Protein AF-R9HC69-F1 (afdb_monomer_lite)

Structure (mmCIF, N/CA/C/O backbone):
data_AF-R9HC69-F1
#
_entry.id   AF-R9HC69-F1
#
loop_
_atom_site.group_PDB
_atom_site.id
_atom_site.type_symbol
_atom_site.label_atom_id
_atom_site.label_alt_id
_atom_site.label_comp_id
_atom_site.label_asym_id
_atom_site.label_entity_id
_atom_site.label_seq_id
_atom_site.pdbx_PDB_ins_code
_atom_site.Cartn_x
_atom_site.Cartn_y
_atom_site.Cartn_z
_atom_site.occupancy
_atom_site.B_iso_or_equiv
_atom_site.auth_seq_id
_atom_site.auth_comp_id
_atom_site.auth_asym_id
_atom_site.auth_atom_id
_atom_site.pdbx_PDB_model_num
ATOM 1 N N . MET A 1 1 ? -24.354 1.101 -9.549 1.00 36.59 1 MET A N 1
ATOM 2 C CA . MET A 1 1 ? -24.627 -0.318 -9.245 1.00 36.59 1 MET A CA 1
ATOM 3 C C . MET A 1 1 ? -23.827 -1.140 -10.240 1.00 36.59 1 MET A C 1
ATOM 5 O O . MET A 1 1 ? -23.987 -0.895 -11.427 1.00 36.59 1 MET A O 1
ATOM 9 N N . ALA A 1 2 ? -22.913 -1.999 -9.790 1.00 37.66 2 ALA A N 1
ATOM 10 C CA . ALA A 1 2 ? -22.089 -2.829 -10.667 1.00 37.66 2 ALA A CA 1
ATOM 11 C C . ALA A 1 2 ? -22.336 -4.298 -10.316 1.00 37.66 2 ALA A C 1
ATOM 13 O O . ALA A 1 2 ? -21.960 -4.750 -9.240 1.00 37.66 2 ALA A O 1
ATOM 14 N N . HIS A 1 3 ? -23.000 -5.018 -11.216 1.00 46.62 3 HIS A N 1
ATOM 15 C CA . HIS A 1 3 ? -23.034 -6.476 -11.223 1.00 46.62 3 HIS A CA 1
ATOM 16 C C . HIS A 1 3 ? -22.276 -6.944 -12.464 1.00 46.62 3 HIS A C 1
ATOM 18 O O . HIS A 1 3 ? -22.614 -6.524 -13.568 1.00 46.62 3 HIS A O 1
ATOM 24 N N . GLY A 1 4 ? -21.266 -7.802 -12.276 1.00 40.56 4 GLY A N 1
ATOM 25 C CA . GLY A 1 4 ? -20.605 -8.507 -13.378 1.00 40.56 4 GLY A CA 1
ATOM 26 C C . GLY A 1 4 ? -19.133 -8.867 -13.154 1.00 40.56 4 GLY A C 1
ATOM 27 O O . GLY A 1 4 ? -18.281 -8.360 -13.865 1.00 40.56 4 GLY A O 1
ATOM 28 N N . ALA A 1 5 ? -18.841 -9.735 -12.179 1.00 53.75 5 ALA A N 1
ATOM 29 C CA . ALA A 1 5 ? -17.724 -10.700 -12.190 1.00 53.75 5 ALA A CA 1
ATOM 30 C C . ALA A 1 5 ? -16.292 -10.230 -12.547 1.00 53.75 5 ALA A C 1
ATOM 32 O O . ALA A 1 5 ? -15.497 -11.017 -13.056 1.00 53.75 5 ALA A O 1
ATOM 33 N N . SER A 1 6 ? -15.915 -8.991 -12.240 1.00 58.25 6 SER A N 1
ATOM 34 C CA . SER A 1 6 ? -14.526 -8.547 -12.361 1.00 58.25 6 SER A CA 1
ATOM 35 C C . SER A 1 6 ? -14.130 -7.744 -11.120 1.00 58.25 6 SER A C 1
ATOM 37 O O . SER A 1 6 ? -14.567 -6.608 -10.955 1.00 58.25 6 SER A O 1
ATOM 39 N N . ASN A 1 7 ? -13.299 -8.318 -10.244 1.00 68.06 7 ASN A N 1
ATOM 40 C CA . ASN A 1 7 ? -12.788 -7.668 -9.023 1.00 68.06 7 ASN A CA 1
ATOM 41 C C . ASN A 1 7 ? -11.672 -6.649 -9.327 1.00 68.06 7 ASN A C 1
ATOM 43 O O . ASN A 1 7 ? -10.734 -6.484 -8.549 1.00 68.06 7 ASN A O 1
ATOM 47 N N . TYR A 1 8 ? -11.734 -5.991 -10.483 1.00 75.50 8 TYR A N 1
ATOM 48 C CA . TYR A 1 8 ? -10.743 -5.012 -10.901 1.00 75.50 8 TYR A CA 1
ATOM 49 C C . TYR A 1 8 ? -11.318 -3.621 -10.697 1.00 75.50 8 TYR A C 1
ATOM 51 O O . TYR A 1 8 ? -12.251 -3.201 -11.379 1.00 75.50 8 TYR A O 1
ATOM 59 N N . TYR A 1 9 ? -10.740 -2.902 -9.745 1.00 77.50 9 TYR A N 1
ATOM 60 C CA . TYR A 1 9 ? -11.099 -1.523 -9.470 1.00 77.50 9 TYR A CA 1
ATOM 61 C C . TYR A 1 9 ? -10.066 -0.608 -10.110 1.00 77.50 9 TYR A C 1
ATOM 63 O O . TYR A 1 9 ? -8.889 -0.623 -9.749 1.00 77.50 9 TYR A O 1
ATOM 71 N N . PHE A 1 10 ? -10.510 0.215 -11.056 1.00 79.75 10 PHE A N 1
ATOM 72 C CA . PHE A 1 10 ? -9.702 1.325 -11.536 1.00 79.75 10 PHE A CA 1
ATOM 73 C C . PHE A 1 10 ? -9.909 2.529 -10.617 1.00 79.75 10 PHE A C 1
ATOM 75 O O . PHE A 1 10 ? -11.013 3.065 -10.522 1.00 79.75 10 PHE A O 1
ATOM 82 N N . LEU A 1 11 ? -8.844 2.964 -9.943 1.00 76.44 11 LEU A N 1
ATOM 83 C CA . LEU A 1 11 ? -8.880 4.114 -9.045 1.00 76.44 11 LEU A CA 1
ATOM 84 C C . LEU A 1 11 ? -8.138 5.297 -9.671 1.00 76.44 11 LEU A C 1
ATOM 86 O O . LEU A 1 11 ? -6.910 5.304 -9.776 1.00 76.44 11 LEU A O 1
ATOM 90 N N . SER A 1 12 ? -8.874 6.346 -10.034 1.00 76.81 12 SER A N 1
ATOM 91 C CA . SER A 1 12 ? -8.257 7.622 -10.392 1.00 76.81 12 SER A CA 1
ATOM 92 C C . SER A 1 12 ? -7.735 8.321 -9.134 1.00 76.81 12 SER A C 1
ATOM 94 O O . SER A 1 12 ? -8.488 8.558 -8.189 1.00 76.81 12 SER A O 1
ATOM 96 N N . ARG A 1 13 ? -6.449 8.688 -9.129 1.00 76.88 13 ARG A N 1
ATOM 97 C CA . ARG A 1 13 ? -5.790 9.365 -8.001 1.00 76.88 13 ARG A CA 1
ATOM 98 C C . ARG A 1 13 ? -6.535 10.655 -7.589 1.00 76.88 13 ARG A C 1
ATOM 100 O O . ARG A 1 13 ? -6.686 11.538 -8.440 1.00 76.88 13 ARG A O 1
ATOM 107 N N . PRO A 1 14 ? -6.871 10.851 -6.299 1.00 78.25 14 PRO A N 1
ATOM 108 C CA . PRO A 1 14 ? -7.461 12.101 -5.820 1.00 78.25 14 PRO A CA 1
ATOM 109 C C . PRO A 1 14 ? -6.531 13.309 -6.037 1.00 78.25 14 PRO A C 1
ATOM 111 O O . PRO A 1 14 ? -5.306 13.221 -5.911 1.00 78.25 14 PRO A O 1
ATOM 114 N N . ARG A 1 15 ? -7.094 14.472 -6.387 1.00 78.25 15 ARG A N 1
ATOM 115 C CA . ARG A 1 15 ? -6.308 15.686 -6.670 1.00 78.25 15 ARG A CA 1
ATOM 116 C C . ARG A 1 15 ? -5.514 16.108 -5.423 1.00 78.25 15 ARG A C 1
ATOM 118 O O . ARG A 1 15 ? -6.061 16.148 -4.332 1.00 78.25 15 ARG A O 1
ATOM 125 N N . ARG A 1 16 ? -4.224 16.435 -5.599 1.00 80.94 16 ARG A N 1
ATOM 126 C CA . ARG A 1 16 ? -3.249 16.788 -4.533 1.00 80.94 16 ARG A CA 1
ATOM 127 C C . ARG A 1 16 ? -2.920 15.672 -3.533 1.00 80.94 16 ARG A C 1
ATOM 129 O O . ARG A 1 16 ? -2.039 15.861 -2.705 1.00 80.94 16 ARG A O 1
ATOM 136 N N . PHE A 1 17 ? -3.530 14.501 -3.662 1.00 78.44 17 PHE A N 1
ATOM 137 C CA . PHE A 1 17 ? -3.130 13.316 -2.921 1.00 78.44 17 PHE A CA 1
ATOM 138 C C . PHE A 1 17 ? -1.969 12.665 -3.685 1.00 78.44 17 PHE A C 1
ATOM 140 O O . PHE A 1 17 ? -2.135 12.222 -4.823 1.00 78.44 17 PHE A O 1
ATOM 147 N N . GLY A 1 18 ? -0.752 12.741 -3.138 1.00 84.12 18 GLY A N 1
ATOM 148 C CA . GLY A 1 18 ? 0.470 12.302 -3.822 1.00 84.12 18 GLY A CA 1
ATOM 149 C C . GLY A 1 18 ? 0.378 10.854 -4.320 1.00 84.12 18 GLY A C 1
ATOM 150 O O . GLY A 1 18 ? -0.229 10.011 -3.666 1.00 84.12 18 GLY A O 1
ATOM 151 N N . LYS A 1 19 ? 0.990 10.547 -5.479 1.00 84.44 19 LYS A N 1
ATOM 152 C CA . LYS A 1 19 ? 0.958 9.185 -6.059 1.00 84.44 19 LYS A CA 1
ATOM 153 C C . LYS A 1 19 ? 1.546 8.167 -5.081 1.00 84.44 19 LYS A C 1
ATOM 155 O O . LYS A 1 19 ? 0.903 7.167 -4.789 1.00 84.44 19 LYS A O 1
ATOM 160 N N . SER A 1 20 ? 2.741 8.450 -4.570 1.00 85.44 20 SER A N 1
ATOM 161 C CA . SER A 1 20 ? 3.448 7.547 -3.664 1.00 85.44 20 SER A CA 1
ATOM 162 C C . SER A 1 20 ? 2.687 7.351 -2.357 1.00 85.44 20 SER A C 1
ATOM 164 O O . SER A 1 20 ? 2.562 6.219 -1.913 1.00 85.44 20 SER A O 1
ATOM 166 N N . LEU A 1 21 ? 2.104 8.426 -1.806 1.00 89.38 21 LEU A N 1
ATOM 167 C CA . LEU A 1 21 ? 1.305 8.349 -0.583 1.00 89.38 21 LEU A CA 1
ATOM 168 C C . LEU A 1 21 ? 0.084 7.445 -0.771 1.00 89.38 21 LEU A C 1
ATOM 170 O O . LEU A 1 21 ? -0.154 6.581 0.057 1.00 89.38 21 LEU A O 1
ATOM 174 N N . LEU A 1 22 ? -0.652 7.588 -1.878 1.00 89.31 22 LEU A N 1
ATOM 175 C CA . LEU A 1 22 ? -1.801 6.723 -2.157 1.00 89.31 22 LEU A CA 1
ATOM 176 C C . LEU A 1 22 ? -1.404 5.243 -2.197 1.00 89.31 22 LEU A C 1
ATOM 178 O O . LEU A 1 22 ? -2.037 4.419 -1.542 1.00 89.31 22 LEU A O 1
ATOM 182 N N . VAL A 1 23 ? -0.348 4.915 -2.946 1.00 88.44 23 VAL A N 1
ATOM 183 C CA . VAL A 1 23 ? 0.128 3.532 -3.086 1.00 88.44 23 VAL A CA 1
ATOM 184 C C . VAL A 1 23 ? 0.603 2.985 -1.738 1.00 88.44 23 VAL A C 1
ATOM 186 O O . VAL A 1 23 ? 0.220 1.880 -1.361 1.00 88.44 23 VAL A O 1
ATOM 189 N N . SER A 1 24 ? 1.362 3.767 -0.963 1.00 90.62 24 SER A N 1
ATOM 190 C CA . SER A 1 24 ? 1.833 3.345 0.361 1.00 90.62 24 SER A CA 1
ATOM 191 C C . SER A 1 24 ? 0.700 3.207 1.379 1.00 90.62 24 SER A C 1
ATOM 193 O O . SER A 1 24 ? 0.756 2.334 2.247 1.00 90.62 24 SER A O 1
ATOM 195 N N . THR A 1 25 ? -0.333 4.048 1.283 1.00 91.88 25 THR A N 1
ATOM 196 C CA . THR A 1 25 ? -1.544 3.944 2.103 1.00 91.88 25 THR A CA 1
ATOM 197 C C . THR A 1 25 ? -2.291 2.653 1.786 1.00 91.88 25 THR A C 1
ATOM 199 O O . THR A 1 25 ? -2.590 1.905 2.711 1.00 91.88 25 THR A O 1
ATOM 202 N N . LEU A 1 26 ? -2.523 2.338 0.506 1.00 91.50 26 LEU A N 1
ATOM 203 C CA . LEU A 1 26 ? -3.174 1.085 0.104 1.00 91.50 26 LEU A CA 1
ATOM 204 C C . LEU A 1 26 ? -2.369 -0.137 0.549 1.00 91.50 26 LEU A C 1
ATOM 206 O O . LEU A 1 26 ? -2.925 -1.049 1.151 1.00 91.50 26 LEU A O 1
ATOM 210 N N . HIS A 1 27 ? -1.052 -0.124 0.332 1.00 92.12 27 HIS A N 1
ATOM 211 C CA . HIS A 1 27 ? -0.174 -1.185 0.817 1.00 92.12 27 HIS A CA 1
ATOM 212 C C . HIS A 1 27 ? -0.299 -1.371 2.335 1.00 92.12 27 HIS A C 1
ATOM 214 O O . HIS A 1 27 ? -0.412 -2.491 2.817 1.00 92.12 27 HIS A O 1
ATOM 220 N N . SER A 1 28 ? -0.299 -0.279 3.104 1.00 93.06 28 SER A N 1
ATOM 221 C CA . SER A 1 28 ? -0.407 -0.344 4.566 1.00 93.06 28 SER A CA 1
ATOM 222 C C . SER A 1 28 ? -1.768 -0.847 5.039 1.00 93.06 28 SER A C 1
ATOM 224 O O . SER A 1 28 ? -1.830 -1.562 6.034 1.00 93.06 28 SER A O 1
ATOM 226 N N . TYR A 1 29 ? -2.835 -0.491 4.323 1.00 93.19 29 TYR A N 1
ATOM 227 C CA . TYR A 1 29 ? -4.186 -0.965 4.597 1.00 93.19 29 TYR A CA 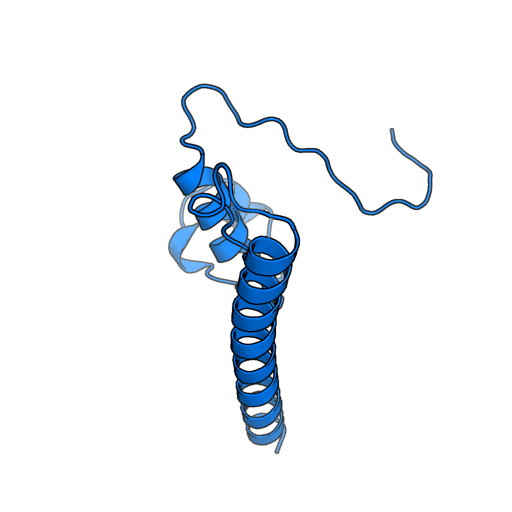1
ATOM 228 C C . TYR A 1 29 ? -4.295 -2.478 4.382 1.00 93.19 29 TYR A C 1
ATOM 230 O O . TYR A 1 29 ? -4.631 -3.197 5.316 1.00 93.19 29 TYR A O 1
ATOM 238 N N . PHE A 1 30 ? -3.907 -2.979 3.205 1.00 91.44 30 PHE A N 1
ATOM 239 C CA . PHE A 1 30 ? -3.957 -4.415 2.911 1.00 91.44 30 PHE A CA 1
ATOM 240 C C . PHE A 1 30 ? -2.959 -5.237 3.734 1.00 91.44 30 PHE A C 1
ATOM 242 O O . PHE A 1 30 ? -3.207 -6.403 4.007 1.00 91.44 30 PHE A O 1
ATOM 249 N N . ALA A 1 31 ? -1.856 -4.637 4.184 1.00 90.56 31 ALA A N 1
ATOM 250 C CA . ALA A 1 31 ? -0.928 -5.268 5.119 1.00 90.56 31 ALA A CA 1
ATOM 251 C C . ALA A 1 31 ? -1.411 -5.241 6.587 1.00 90.56 31 ALA A C 1
ATOM 253 O O . ALA A 1 31 ? -0.609 -5.527 7.473 1.00 90.56 31 ALA A O 1
ATOM 254 N N . GLY A 1 32 ? -2.659 -4.837 6.863 1.00 90.44 32 GLY A N 1
ATOM 255 C CA . GLY A 1 32 ? -3.265 -4.869 8.200 1.00 90.44 32 GLY A CA 1
ATOM 256 C C . GLY A 1 32 ? -2.678 -3.876 9.208 1.00 90.44 32 GLY A C 1
ATOM 257 O O . GLY A 1 32 ? -2.840 -4.046 10.414 1.00 90.44 32 GLY A O 1
ATOM 258 N N . LYS A 1 33 ? -1.990 -2.811 8.764 1.00 91.19 33 LYS A N 1
ATOM 259 C CA . LYS A 1 33 ? -1.317 -1.846 9.659 1.00 91.19 33 LYS A CA 1
ATOM 260 C C . LYS A 1 33 ? -2.294 -0.858 10.312 1.00 91.19 33 LYS A C 1
ATOM 262 O O . LYS A 1 33 ? -2.176 0.353 10.115 1.00 91.19 33 LYS A O 1
ATOM 267 N N . LYS A 1 34 ? -3.237 -1.366 11.109 1.00 91.69 34 LYS A N 1
ATOM 268 C CA . LYS A 1 34 ? -4.319 -0.612 11.768 1.00 91.69 34 LYS A CA 1
ATOM 269 C C . LYS A 1 34 ? -3.853 0.656 12.485 1.00 91.69 34 LYS A C 1
ATOM 271 O O . LYS A 1 34 ? -4.496 1.694 12.368 1.00 91.69 34 LYS A O 1
ATOM 276 N N . GLU A 1 35 ? -2.718 0.599 13.179 1.00 93.06 35 GLU A N 1
ATOM 277 C CA . GLU A 1 35 ? -2.191 1.727 13.963 1.00 93.06 35 GLU A CA 1
ATOM 278 C C . GLU A 1 35 ? -1.946 2.995 13.129 1.00 93.06 35 GLU A C 1
ATOM 280 O O . GLU A 1 35 ? -2.081 4.107 13.636 1.00 93.06 35 GLU A O 1
ATOM 285 N N . LEU A 1 36 ? -1.653 2.854 11.829 1.00 93.31 36 LEU A N 1
ATOM 286 C CA . LEU A 1 36 ? -1.463 3.993 10.919 1.00 93.31 36 LEU A CA 1
ATOM 287 C C . LEU A 1 36 ? -2.772 4.716 10.578 1.00 93.31 36 LEU A C 1
ATOM 289 O O . LEU A 1 36 ? -2.743 5.826 10.048 1.00 93.31 36 LEU A O 1
ATOM 293 N N . PHE A 1 37 ? -3.911 4.088 10.864 1.00 93.88 37 PHE A N 1
ATOM 294 C CA . PHE A 1 37 ? -5.239 4.569 10.509 1.00 93.88 37 PHE A CA 1
ATOM 295 C C . PHE A 1 37 ? -6.059 5.045 11.712 1.00 93.88 37 PHE A C 1
ATOM 297 O O . PHE A 1 37 ? -7.211 5.446 11.543 1.00 93.88 37 PHE A O 1
ATOM 304 N N . LYS A 1 38 ? -5.466 5.065 12.908 1.00 93.25 38 LYS A N 1
ATOM 305 C CA . LYS A 1 38 ? -6.116 5.561 14.122 1.00 93.25 38 LYS A CA 1
ATOM 306 C C . LYS A 1 38 ? -6.561 7.019 13.961 1.00 93.25 38 LYS A C 1
ATOM 308 O O . LYS A 1 38 ? -5.784 7.877 13.548 1.00 93.25 38 LYS A O 1
ATOM 313 N N . GLY A 1 39 ? -7.814 7.304 14.297 1.00 92.75 39 GLY A N 1
ATOM 314 C CA . GLY A 1 39 ? -8.435 8.621 14.164 1.00 92.75 39 GLY A CA 1
ATOM 315 C C . GLY A 1 39 ? -8.947 8.956 12.758 1.00 92.75 39 GLY A C 1
ATOM 316 O O . GLY A 1 39 ? -9.569 10.006 12.585 1.00 92.75 39 GLY A O 1
ATOM 317 N N . PHE A 1 40 ? -8.743 8.091 11.759 1.00 91.75 40 PHE A N 1
ATOM 318 C CA . PHE A 1 40 ? -9.292 8.277 10.413 1.00 91.75 40 PHE A CA 1
ATOM 319 C C . PHE A 1 40 ? -10.650 7.588 10.249 1.00 91.75 40 PHE A C 1
ATOM 321 O O . PHE A 1 40 ? -11.004 6.666 10.978 1.00 91.75 40 PHE A O 1
ATOM 328 N N . ALA A 1 41 ? -11.419 8.006 9.239 1.00 90.62 41 ALA A N 1
ATOM 329 C CA . ALA A 1 41 ? -12.738 7.433 8.960 1.00 90.62 41 ALA A CA 1
ATOM 330 C C . ALA A 1 41 ? -12.699 5.908 8.737 1.00 90.62 41 ALA A C 1
ATOM 332 O O . ALA A 1 41 ? -13.618 5.209 9.157 1.00 90.62 41 ALA A O 1
ATOM 333 N N . ILE A 1 42 ? -11.619 5.399 8.135 1.00 89.81 42 ILE A N 1
ATOM 334 C CA . ILE A 1 42 ? -11.447 3.972 7.846 1.00 89.81 42 ILE A CA 1
ATOM 335 C C . ILE A 1 42 ? -11.358 3.115 9.113 1.00 89.81 42 ILE A C 1
ATOM 337 O O . ILE A 1 42 ? -11.810 1.980 9.090 1.00 89.81 42 ILE A O 1
ATOM 341 N N . GLU A 1 43 ? -10.884 3.663 10.238 1.00 91.31 43 GLU A N 1
ATOM 342 C CA . GLU A 1 43 ? -10.862 2.955 11.528 1.00 91.31 43 GLU A CA 1
ATOM 343 C C . GLU A 1 43 ? -12.257 2.502 11.961 1.00 91.31 43 GLU A C 1
ATOM 345 O O . GLU A 1 43 ? -12.411 1.445 12.562 1.00 91.31 43 GLU A O 1
ATOM 350 N N . LYS A 1 44 ? -13.281 3.300 11.643 1.00 89.50 44 LYS A N 1
ATOM 351 C CA . LYS A 1 44 ? -14.675 3.007 11.991 1.00 89.50 44 LYS A CA 1
ATOM 352 C C . LYS A 1 44 ? -15.369 2.109 10.969 1.00 89.50 44 LYS A C 1
ATOM 354 O O . LYS A 1 44 ? -16.434 1.584 11.272 1.00 89.50 44 LYS A O 1
ATOM 359 N N . GLN A 1 45 ? -14.822 2.005 9.758 1.00 89.56 45 GLN A N 1
ATOM 360 C CA . GLN A 1 45 ? -15.415 1.240 8.659 1.00 89.56 45 GLN A CA 1
ATOM 361 C C . GLN A 1 45 ? -14.807 -0.157 8.523 1.00 89.56 45 GLN A C 1
ATOM 363 O O . GLN A 1 45 ? -15.523 -1.085 8.168 1.00 89.56 45 GLN A O 1
ATOM 368 N N . GLU A 1 46 ? -13.513 -0.302 8.804 1.00 89.25 46 GLU A N 1
ATOM 369 C CA . GLU A 1 46 ? -12.792 -1.569 8.733 1.00 89.25 46 GLU A CA 1
ATOM 370 C C . GLU A 1 46 ? -12.811 -2.281 10.089 1.00 89.25 46 GLU A C 1
ATOM 372 O O . GLU A 1 46 ? -12.265 -1.780 11.079 1.00 89.25 46 GLU A O 1
ATOM 377 N N . THR A 1 47 ? -13.424 -3.462 10.133 1.00 83.69 47 THR A N 1
ATOM 378 C CA . THR A 1 47 ? -13.597 -4.241 11.366 1.00 83.69 47 THR A CA 1
ATOM 379 C C . THR A 1 47 ? -12.661 -5.434 11.460 1.00 83.69 47 THR A C 1
ATOM 381 O O . THR A 1 47 ? -12.268 -5.791 12.569 1.00 83.69 47 THR A O 1
ATOM 384 N N . GLU A 1 48 ? -12.293 -6.045 10.333 1.00 88.00 48 GLU A N 1
ATOM 385 C CA . GLU A 1 48 ? -11.545 -7.305 10.328 1.00 88.00 48 GLU A CA 1
ATOM 386 C C . GLU A 1 48 ? -10.038 -7.070 10.259 1.00 88.00 48 GLU A C 1
ATOM 388 O O . GLU A 1 48 ? -9.281 -7.834 10.853 1.00 88.00 48 GLU A O 1
ATOM 393 N N . TRP A 1 49 ? -9.595 -5.994 9.592 1.00 88.69 49 TRP A N 1
ATOM 394 C CA . TRP A 1 49 ? -8.166 -5.692 9.401 1.00 88.69 49 TRP A CA 1
ATOM 395 C C . TRP A 1 49 ? -7.378 -6.894 8.863 1.00 88.69 49 TRP A C 1
ATOM 397 O O . TRP A 1 49 ? -6.213 -7.096 9.206 1.00 88.69 49 TRP A O 1
ATOM 407 N N . THR A 1 50 ? -8.033 -7.693 8.018 1.00 88.06 50 THR A N 1
ATOM 408 C CA . THR A 1 50 ? -7.475 -8.919 7.457 1.00 88.06 50 THR A CA 1
ATOM 409 C C . THR A 1 50 ? -6.187 -8.606 6.708 1.00 88.06 50 THR A C 1
ATOM 411 O O . THR A 1 50 ? -6.149 -7.734 5.838 1.00 88.06 50 THR A O 1
ATOM 414 N N . GLU A 1 51 ? -5.119 -9.321 7.050 1.00 90.12 51 GLU A N 1
ATOM 415 C CA . GLU A 1 51 ? -3.836 -9.176 6.377 1.00 90.12 51 GLU A CA 1
ATOM 416 C C . GLU A 1 51 ? -3.831 -9.920 5.042 1.00 90.12 51 GLU A C 1
ATOM 418 O O . GLU A 1 51 ? -4.059 -11.128 4.974 1.00 90.12 51 GLU A O 1
ATOM 423 N N . TYR A 1 52 ? -3.473 -9.203 3.982 1.00 87.12 52 TYR A N 1
ATOM 424 C CA . TYR A 1 52 ? -3.280 -9.746 2.647 1.00 87.12 52 TYR A CA 1
ATOM 425 C C . TYR A 1 52 ? -1.806 -9.643 2.234 1.00 87.12 52 TYR A C 1
ATOM 427 O O . TYR A 1 52 ? -1.121 -8.674 2.583 1.00 87.12 52 TYR A O 1
ATOM 435 N N . PRO A 1 53 ? -1.279 -10.616 1.470 1.00 85.06 53 PRO A N 1
ATOM 436 C CA . PRO A 1 53 ? 0.009 -10.452 0.813 1.00 85.06 53 PRO A CA 1
ATOM 437 C C . PRO A 1 53 ? -0.109 -9.345 -0.241 1.00 85.06 53 PRO A C 1
ATOM 439 O O . PRO A 1 53 ? -0.911 -9.438 -1.169 1.00 85.06 53 PRO A O 1
ATOM 442 N N . VAL A 1 54 ? 0.687 -8.285 -0.095 1.00 85.94 54 VAL A N 1
ATOM 443 C CA . VAL A 1 54 ? 0.690 -7.156 -1.031 1.00 85.94 54 VAL A CA 1
ATOM 444 C C . VAL A 1 54 ? 1.920 -7.240 -1.919 1.00 85.94 54 VAL A C 1
ATOM 446 O O . VAL A 1 54 ? 3.043 -7.085 -1.449 1.00 85.94 54 VAL A O 1
ATOM 449 N N . LEU A 1 55 ? 1.696 -7.438 -3.215 1.00 85.38 55 LEU A N 1
ATOM 450 C CA . LEU A 1 55 ? 2.747 -7.403 -4.225 1.00 85.38 55 LEU A CA 1
ATOM 451 C C . LEU A 1 55 ? 2.822 -5.994 -4.811 1.00 85.38 55 LEU A C 1
ATOM 453 O O . LEU A 1 55 ? 1.882 -5.521 -5.451 1.00 85.38 55 LEU A O 1
ATOM 457 N N . HIS A 1 56 ? 3.934 -5.306 -4.567 1.00 85.56 56 HIS A N 1
ATOM 458 C CA . HIS A 1 56 ? 4.204 -3.995 -5.144 1.00 85.56 56 HIS A CA 1
ATOM 459 C C . HIS A 1 56 ? 5.270 -4.132 -6.228 1.00 85.56 56 HIS A C 1
ATOM 461 O O . HIS A 1 56 ? 6.396 -4.535 -5.941 1.00 85.56 56 HIS A O 1
ATOM 467 N N . PHE A 1 57 ? 4.899 -3.785 -7.458 1.00 84.50 57 PHE A N 1
ATOM 468 C CA . PHE A 1 57 ? 5.807 -3.757 -8.597 1.00 84.50 57 PHE A CA 1
ATOM 469 C C . PHE A 1 57 ? 6.147 -2.311 -8.936 1.00 84.50 57 PHE A C 1
ATOM 471 O O . PHE A 1 57 ? 5.256 -1.510 -9.235 1.00 84.50 57 PHE A O 1
ATOM 478 N N . ASP A 1 58 ? 7.433 -1.979 -8.894 1.00 83.31 58 ASP A N 1
ATOM 479 C CA . ASP A 1 58 ? 7.921 -0.653 -9.248 1.00 83.31 58 ASP A CA 1
ATOM 480 C C . ASP A 1 58 ? 8.637 -0.703 -10.600 1.00 83.31 58 ASP A C 1
ATOM 482 O O . ASP A 1 58 ? 9.702 -1.295 -10.758 1.00 83.31 58 ASP A O 1
ATOM 486 N N . MET A 1 59 ? 8.031 -0.057 -11.593 1.00 81.50 59 MET A N 1
ATOM 487 C CA . MET A 1 59 ? 8.585 0.092 -12.942 1.00 81.50 59 MET A CA 1
ATOM 488 C C . MET A 1 59 ? 9.046 1.528 -13.211 1.00 81.50 59 MET A C 1
ATOM 490 O O . MET A 1 59 ? 9.287 1.905 -14.355 1.00 81.50 59 MET A O 1
ATOM 494 N N . SER A 1 60 ? 9.152 2.374 -12.182 1.00 80.81 60 SER A N 1
ATOM 495 C CA . SER A 1 60 ? 9.551 3.778 -12.342 1.00 80.81 60 SER A CA 1
ATOM 496 C C . SER A 1 60 ? 10.950 3.948 -12.946 1.00 80.81 60 SER A C 1
ATOM 498 O O . SER A 1 60 ? 11.202 4.967 -13.597 1.00 80.81 60 SER A O 1
ATOM 500 N N . LEU A 1 61 ? 11.810 2.938 -12.776 1.00 75.81 61 LEU A N 1
ATOM 501 C CA . LEU A 1 61 ? 13.160 2.849 -13.336 1.00 75.81 61 LEU A CA 1
ATOM 502 C C . LEU A 1 61 ? 13.204 2.223 -14.740 1.00 75.81 61 LEU A C 1
ATOM 504 O O . LEU A 1 61 ? 14.185 2.408 -15.448 1.00 75.81 61 LEU A O 1
ATOM 508 N N . ALA A 1 62 ? 12.140 1.546 -15.182 1.00 77.31 62 ALA A N 1
ATOM 509 C CA . ALA A 1 62 ? 12.075 0.853 -16.473 1.00 77.31 62 ALA A CA 1
ATOM 510 C C . ALA A 1 62 ? 11.714 1.799 -17.638 1.00 77.31 62 ALA A C 1
ATOM 512 O O . ALA A 1 62 ? 10.951 1.456 -18.542 1.00 77.31 62 ALA A O 1
ATOM 513 N N . LYS A 1 63 ? 12.209 3.040 -17.612 1.00 77.00 63 LYS A N 1
ATOM 514 C CA . LYS A 1 63 ? 11.946 4.003 -18.688 1.00 77.00 63 LYS A CA 1
ATOM 515 C C . LYS A 1 63 ? 12.896 3.737 -19.849 1.00 77.00 63 LYS A C 1
ATOM 517 O O . LYS A 1 63 ? 14.103 3.810 -19.666 1.00 77.00 63 LYS A O 1
ATOM 522 N N . HIS A 1 64 ? 12.338 3.515 -21.039 1.00 79.94 64 HIS A N 1
ATOM 523 C CA . HIS A 1 64 ? 13.091 3.308 -22.287 1.00 79.94 64 HIS A CA 1
ATOM 524 C C . HIS A 1 64 ? 13.992 2.066 -22.307 1.00 79.94 64 HIS A C 1
ATOM 526 O O . HIS A 1 64 ? 14.958 2.028 -23.063 1.00 79.94 64 HIS A O 1
ATOM 532 N N . VAL A 1 65 ? 13.679 1.059 -21.493 1.00 81.31 65 VAL A N 1
ATOM 533 C CA . VAL A 1 65 ? 14.357 -0.239 -21.556 1.00 81.31 65 VAL A CA 1
ATOM 534 C C . VAL A 1 65 ? 13.751 -1.094 -22.670 1.00 81.31 65 VAL A C 1
ATOM 536 O O . VAL A 1 65 ? 12.575 -0.929 -23.011 1.00 81.31 65 VAL A O 1
ATOM 539 N N . ASP A 1 66 ? 14.553 -1.981 -23.252 1.00 89.88 66 ASP A N 1
ATOM 540 C CA . ASP A 1 66 ? 14.053 -2.995 -24.178 1.00 89.88 66 ASP A CA 1
ATOM 541 C C . ASP A 1 66 ? 13.217 -4.057 -23.445 1.00 89.88 66 ASP A C 1
ATOM 543 O O . ASP A 1 66 ? 13.084 -4.065 -22.213 1.00 89.88 66 ASP A O 1
ATOM 547 N N . LYS A 1 67 ? 12.583 -4.927 -24.232 1.00 89.94 67 LYS A N 1
ATOM 548 C CA . LYS A 1 67 ? 11.679 -5.954 -23.719 1.00 89.94 67 LYS A CA 1
ATOM 549 C C . LYS A 1 67 ? 12.418 -6.901 -22.770 1.00 89.94 67 LYS A C 1
ATOM 551 O O . LYS A 1 67 ? 11.904 -7.220 -21.704 1.00 89.94 67 LYS A O 1
ATOM 556 N N . GLU A 1 68 ? 13.617 -7.313 -23.149 1.00 91.56 68 GLU A N 1
ATOM 557 C CA . GLU A 1 68 ? 14.433 -8.300 -22.450 1.00 91.56 68 GLU A CA 1
ATOM 558 C C . GLU A 1 68 ? 14.878 -7.778 -21.075 1.00 91.56 68 GLU A C 1
ATOM 560 O O . GLU A 1 68 ? 14.824 -8.488 -20.065 1.00 91.56 68 GLU A O 1
ATOM 565 N N . THR A 1 69 ? 15.255 -6.501 -21.009 1.00 87.12 69 THR A N 1
ATOM 566 C CA . THR A 1 69 ? 15.597 -5.823 -19.756 1.00 87.12 69 THR A CA 1
ATOM 567 C C . THR A 1 69 ? 14.370 -5.676 -18.863 1.00 87.12 69 THR A C 1
ATOM 569 O O . TH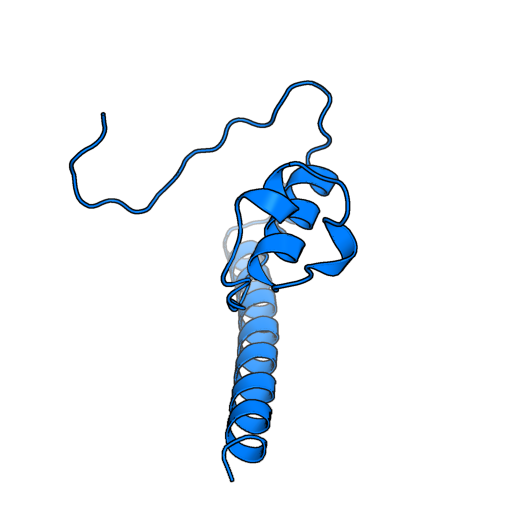R A 1 69 ? 14.462 -5.910 -17.659 1.00 87.12 69 THR A O 1
ATOM 572 N N . LEU A 1 70 ? 13.205 -5.329 -19.425 1.00 87.81 70 LEU A N 1
ATOM 573 C CA . LEU A 1 70 ? 11.960 -5.259 -18.657 1.00 87.81 70 LEU A CA 1
ATOM 574 C C . LEU A 1 70 ? 11.588 -6.622 -18.060 1.00 87.81 70 LEU A C 1
ATOM 576 O O . LEU A 1 70 ? 11.255 -6.692 -16.878 1.00 87.81 70 LEU A O 1
ATOM 580 N N . GLU A 1 71 ? 11.664 -7.693 -18.851 1.00 89.62 71 GLU A N 1
ATOM 581 C CA . GLU A 1 71 ? 11.410 -9.064 -18.392 1.00 89.62 71 GLU A CA 1
ATOM 582 C C . GLU A 1 71 ? 12.367 -9.451 -17.260 1.00 89.62 71 GLU A C 1
ATOM 584 O O . GLU A 1 71 ? 11.918 -9.921 -16.218 1.00 89.62 71 GLU A O 1
ATOM 589 N N . SER A 1 72 ? 13.657 -9.140 -17.400 1.00 88.94 72 SER A N 1
ATOM 590 C CA . SER A 1 72 ? 14.656 -9.390 -16.352 1.00 88.94 72 SER A CA 1
ATOM 591 C C . SER A 1 72 ? 14.366 -8.601 -15.066 1.00 88.94 72 SER A C 1
ATOM 593 O O . SER A 1 72 ? 14.494 -9.124 -13.961 1.00 88.94 72 SER A O 1
ATOM 595 N N . MET A 1 73 ? 13.938 -7.338 -15.181 1.00 87.38 73 MET A N 1
ATOM 596 C C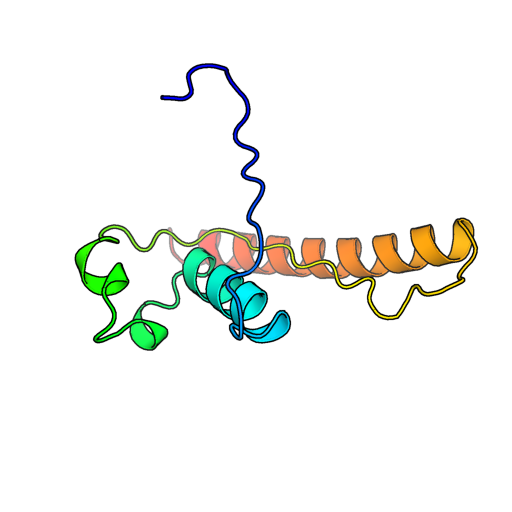A . MET A 1 73 ? 13.554 -6.520 -14.023 1.00 87.38 73 MET A CA 1
ATOM 597 C C . MET A 1 73 ? 12.306 -7.058 -13.317 1.00 87.38 73 MET A C 1
ATOM 599 O O . MET A 1 73 ? 12.213 -6.970 -12.091 1.00 87.38 73 MET A O 1
ATOM 603 N N . LEU A 1 74 ? 11.341 -7.579 -14.075 1.00 87.75 74 LEU A N 1
ATOM 604 C CA . LEU A 1 74 ? 10.147 -8.216 -13.524 1.00 87.75 74 LEU A CA 1
ATOM 605 C C . LEU A 1 74 ? 10.497 -9.521 -12.815 1.00 87.75 74 LEU A C 1
ATOM 607 O O . LEU A 1 74 ? 10.002 -9.743 -11.715 1.00 87.75 74 LEU A O 1
ATOM 611 N N . ASP A 1 75 ? 11.369 -10.334 -13.406 1.00 88.81 75 ASP A N 1
ATOM 612 C CA . ASP A 1 75 ? 11.810 -11.608 -12.838 1.00 88.81 75 ASP A CA 1
ATOM 613 C C . ASP A 1 75 ? 12.491 -11.410 -11.478 1.00 88.81 75 ASP A C 1
ATOM 615 O O . ASP A 1 75 ? 12.115 -12.035 -10.488 1.00 88.81 75 ASP A O 1
ATOM 619 N N . VAL A 1 76 ? 13.388 -10.421 -11.374 1.00 87.56 76 VAL A N 1
ATOM 620 C CA . VAL A 1 76 ? 14.007 -10.040 -10.093 1.00 87.56 76 VAL A CA 1
ATOM 621 C C . VAL A 1 76 ? 12.954 -9.613 -9.065 1.00 87.56 76 VAL A C 1
ATOM 623 O O . VAL A 1 76 ? 13.020 -10.026 -7.907 1.00 87.56 76 VAL A O 1
ATOM 626 N N . GLN A 1 77 ? 11.968 -8.800 -9.460 1.00 88.31 77 GLN A N 1
ATOM 627 C CA . GLN A 1 77 ? 10.902 -8.380 -8.543 1.00 88.31 77 GLN A CA 1
ATOM 628 C C . GLN A 1 77 ? 10.033 -9.561 -8.094 1.00 88.31 77 GLN A C 1
ATOM 630 O O . GLN A 1 77 ? 9.674 -9.637 -6.921 1.00 88.31 77 GLN A O 1
ATOM 635 N N . LEU A 1 78 ? 9.704 -10.486 -8.998 1.00 88.31 78 LEU A N 1
ATOM 636 C CA . LEU A 1 78 ? 8.919 -11.683 -8.696 1.00 88.31 78 LEU A CA 1
ATOM 637 C C . LEU A 1 78 ? 9.668 -12.625 -7.753 1.00 88.31 78 LEU A C 1
ATOM 639 O O . LEU A 1 78 ? 9.095 -13.047 -6.752 1.00 88.31 78 LEU A O 1
ATOM 643 N N . PHE A 1 79 ? 10.951 -12.875 -8.006 1.00 86.94 79 PHE A N 1
ATOM 644 C CA . PHE A 1 79 ? 11.789 -13.721 -7.161 1.00 86.94 79 PHE A CA 1
ATOM 645 C C . PHE A 1 79 ? 11.881 -13.207 -5.716 1.00 86.94 79 PHE A C 1
ATOM 647 O O . PHE A 1 79 ? 11.775 -13.973 -4.755 1.00 86.94 79 PHE A O 1
ATOM 654 N N . GLU A 1 80 ? 12.023 -11.892 -5.529 1.00 84.00 80 GLU A N 1
ATOM 655 C CA . GLU A 1 80 ? 12.023 -11.293 -4.189 1.00 84.00 80 GLU A CA 1
ATOM 656 C C . GLU A 1 80 ? 10.655 -11.427 -3.490 1.00 84.00 80 GLU A C 1
ATOM 658 O O . GLU A 1 80 ? 10.584 -11.674 -2.281 1.00 84.00 80 GLU A O 1
ATOM 663 N N . HIS A 1 81 ? 9.556 -11.349 -4.247 1.00 83.62 81 HIS A N 1
ATOM 664 C CA . HIS A 1 81 ? 8.200 -11.570 -3.730 1.00 83.62 81 HIS A CA 1
ATOM 665 C C . HIS A 1 81 ? 7.904 -13.041 -3.387 1.00 83.62 81 HIS A C 1
ATOM 667 O O . HIS A 1 81 ? 7.196 -13.311 -2.408 1.00 83.62 81 HIS A O 1
ATOM 673 N N . GLU A 1 82 ? 8.453 -13.999 -4.137 1.00 81.38 82 GLU A N 1
ATOM 674 C CA . GLU A 1 82 ? 8.352 -15.434 -3.836 1.00 81.38 82 GLU A CA 1
ATOM 675 C C . GLU A 1 82 ? 8.995 -15.752 -2.484 1.00 81.38 82 GLU A C 1
ATOM 677 O O . GLU A 1 82 ? 8.324 -16.286 -1.595 1.00 81.38 82 GLU A O 1
ATOM 682 N N . LYS A 1 83 ? 10.236 -15.296 -2.261 1.00 78.56 83 LYS A N 1
ATOM 683 C CA . LYS A 1 83 ? 10.927 -15.441 -0.967 1.00 78.56 83 LYS A CA 1
ATOM 684 C C . LYS A 1 83 ? 10.134 -14.845 0.194 1.00 78.56 83 LYS A C 1
ATOM 686 O O . LYS A 1 83 ? 10.055 -15.438 1.273 1.00 78.56 83 LYS A O 1
ATOM 691 N N . TYR A 1 84 ? 9.552 -13.661 -0.004 1.00 74.00 84 TYR A N 1
ATOM 692 C CA . TYR A 1 84 ? 8.736 -13.002 1.015 1.00 74.00 84 TYR A CA 1
ATOM 693 C C . TYR A 1 84 ? 7.512 -13.847 1.395 1.00 74.00 84 TYR A C 1
ATOM 695 O O . TYR A 1 84 ? 7.191 -14.010 2.579 1.00 74.00 84 TYR A O 1
ATOM 703 N N . THR A 1 85 ? 6.852 -14.426 0.393 1.00 72.25 85 THR A N 1
ATOM 704 C CA . THR A 1 85 ? 5.666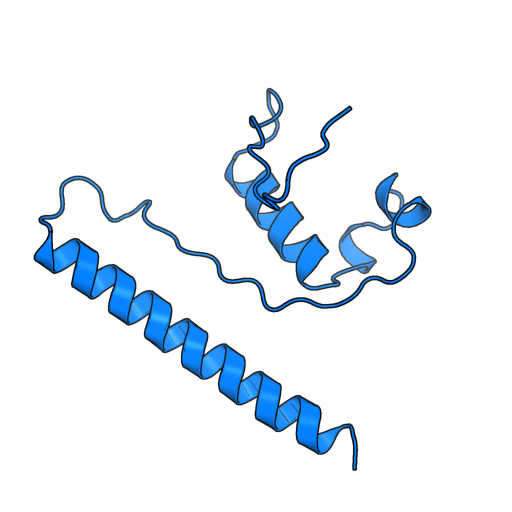 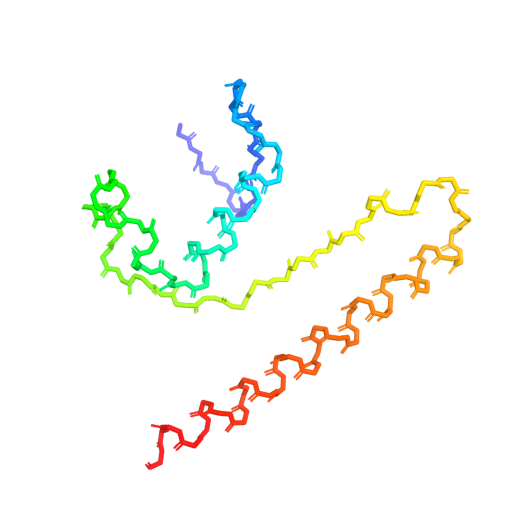-15.268 0.578 1.00 72.25 85 THR A CA 1
ATOM 705 C C . THR A 1 85 ? 6.019 -16.602 1.242 1.00 72.25 85 THR A C 1
ATOM 707 O O . THR A 1 85 ? 5.308 -17.045 2.146 1.00 72.25 85 THR A O 1
ATOM 710 N N . GLU A 1 86 ? 7.139 -17.219 0.867 1.00 69.50 86 GLU A N 1
ATOM 711 C CA . GLU A 1 86 ? 7.651 -18.447 1.489 1.00 69.50 86 GLU A CA 1
ATOM 712 C C . GLU A 1 86 ? 8.054 -18.237 2.953 1.00 69.50 86 GLU A C 1
ATOM 714 O O . GLU A 1 86 ? 7.658 -19.014 3.826 1.00 69.50 86 GLU A O 1
ATOM 719 N N . SER A 1 87 ? 8.749 -17.135 3.261 1.00 64.38 87 SER A N 1
ATOM 720 C CA . SER A 1 87 ? 9.098 -16.765 4.639 1.00 64.38 87 SER A CA 1
ATOM 721 C C . SER A 1 87 ? 7.855 -16.560 5.515 1.00 64.38 87 SER A C 1
ATOM 723 O O . SER A 1 87 ? 7.836 -16.961 6.683 1.00 64.38 87 SER A O 1
ATOM 725 N N . ARG A 1 88 ? 6.781 -15.977 4.959 1.00 63.03 88 ARG A N 1
ATOM 726 C CA . ARG A 1 88 ? 5.491 -15.842 5.655 1.00 63.03 88 ARG A CA 1
ATOM 727 C C . ARG A 1 88 ? 4.769 -17.176 5.833 1.00 63.03 88 ARG A C 1
ATOM 729 O O . ARG A 1 88 ? 4.244 -17.405 6.920 1.00 63.03 88 ARG A O 1
ATOM 736 N N . LYS A 1 89 ? 4.772 -18.071 4.836 1.00 59.53 89 LYS A N 1
ATOM 737 C CA . LYS A 1 89 ? 4.199 -19.427 4.968 1.00 59.53 89 LYS A CA 1
ATOM 738 C C . LYS A 1 89 ? 4.860 -20.212 6.103 1.00 59.53 89 LYS A C 1
ATOM 740 O O . LYS A 1 89 ? 4.153 -20.806 6.912 1.00 59.53 89 LYS A O 1
ATOM 745 N N . GLY A 1 90 ? 6.190 -20.160 6.209 1.00 57.91 90 GLY A N 1
ATOM 746 C CA . GLY A 1 90 ? 6.923 -20.801 7.307 1.00 57.91 90 GLY A CA 1
ATOM 7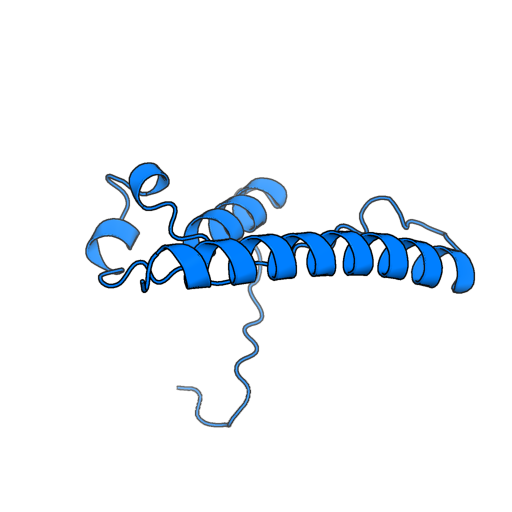47 C C . GLY A 1 90 ? 6.572 -20.223 8.683 1.00 57.91 90 GLY A C 1
ATOM 748 O O . GLY A 1 90 ? 6.466 -20.961 9.658 1.00 57.91 90 GLY A O 1
ATOM 749 N N . ARG A 1 91 ? 6.322 -18.910 8.762 1.00 54.97 91 ARG A N 1
ATOM 750 C CA . ARG A 1 91 ? 5.931 -18.233 10.008 1.00 54.97 91 ARG A CA 1
ATOM 751 C C . ARG A 1 91 ? 4.489 -18.541 10.422 1.00 54.97 91 ARG A C 1
ATOM 753 O O . ARG A 1 91 ? 4.240 -18.727 11.605 1.00 54.97 91 ARG A O 1
ATOM 760 N N . LEU A 1 92 ? 3.569 -18.649 9.461 1.00 54.22 92 LEU A N 1
ATOM 761 C CA . LEU A 1 92 ? 2.177 -19.029 9.718 1.00 54.22 92 LEU A CA 1
ATOM 762 C C . LEU A 1 92 ? 2.087 -20.462 10.269 1.00 54.22 92 LEU A C 1
ATOM 764 O O . LEU A 1 92 ? 1.360 -20.688 11.228 1.00 54.22 92 LEU A O 1
ATOM 768 N N . LEU A 1 93 ? 2.890 -21.394 9.734 1.00 53.50 93 LEU A N 1
ATOM 769 C CA . LEU A 1 93 ? 2.931 -22.786 10.201 1.00 53.50 93 LEU A CA 1
ATOM 770 C C . LEU A 1 93 ? 3.381 -22.919 11.668 1.00 53.50 93 LEU A C 1
ATOM 772 O O . LEU A 1 93 ? 2.885 -23.786 12.379 1.00 53.50 93 LEU A O 1
ATOM 776 N N . LEU A 1 94 ? 4.297 -22.054 12.121 1.00 50.59 94 LEU A N 1
ATOM 777 C CA . LEU A 1 94 ? 4.812 -22.038 13.498 1.00 50.59 94 LEU A CA 1
ATOM 778 C C . LEU A 1 94 ? 3.846 -21.401 14.511 1.00 50.59 94 LEU A C 1
ATOM 780 O O . LEU A 1 94 ? 4.025 -21.598 15.707 1.00 50.59 94 LEU A O 1
ATOM 784 N N . MET A 1 95 ? 2.854 -20.627 14.060 1.00 47.59 95 MET A N 1
ATOM 785 C CA . MET A 1 95 ? 1.878 -19.959 14.937 1.00 47.59 95 MET A CA 1
ATOM 786 C C . MET A 1 95 ? 0.572 -20.753 15.103 1.00 47.59 95 MET A C 1
ATOM 788 O O . MET A 1 95 ? -0.239 -20.414 15.959 1.00 47.59 95 MET A O 1
ATOM 792 N N . THR A 1 96 ? 0.368 -21.802 14.302 1.00 50.25 96 THR A N 1
ATOM 793 C CA . THR A 1 96 ? -0.778 -22.731 14.380 1.00 50.25 96 THR A CA 1
ATOM 794 C C . THR A 1 96 ? -0.455 -24.069 15.063 1.00 50.25 96 THR A C 1
ATOM 796 O O . THR A 1 96 ? -1.271 -24.986 14.988 1.00 50.25 96 THR A O 1
ATOM 799 N N . GLY A 1 97 ? 0.722 -24.197 15.684 1.00 40.25 97 GLY A N 1
ATOM 800 C CA . GLY A 1 97 ? 1.170 -25.387 16.422 1.00 40.25 97 GLY A CA 1
ATOM 801 C C . GLY A 1 97 ? 1.104 -25.213 17.931 1.00 40.25 97 GLY A C 1
ATOM 802 O O . GLY A 1 97 ? 1.403 -24.093 18.398 1.00 40.25 97 GLY A O 1
#

Sequence (97 aa):
MAHGASNYYFLSRPRRFGKSLLVSTLHSYFAGKKELFKGFAIEKQETEWTEYPVLHFDMSLAKHVDKETLESMLDVQLFEHEKYTESRKGRLLLMTG

InterPro domains:
  IPR018631 AAA-ATPase-like domain [PF09820] (6-86)

Foldseek 3Di:
DDDDPDPDDDDDDDPPCDPVNVVVVVQCQQQLVLVVCPPHPVNVVDDPSDHDLDQDDDCVVVPPPDPVVVVVSVVVSVVVSVVVVVVVVVVVVVVVD

Organism: NCBI:txid1235786

Radius of gyration: 17.26 Å; chains: 1; bounding box: 40×42×41 Å

Secondary structure (DSSP, 8-state):
---SS------PPPTTS-HHHHHHHHHHHHTT-GGGGTTSHHHHH-SS-----------TT-TT--HHHHHHHHHHHHHHHHHHHHHHHHHHHHH--

pLDDT: mean 79.54, std 14.64, range [36.59, 93.88]